Protein AF-A0A2V7WUW9-F1 (afdb_monomer)

Radius of gyration: 13.17 Å; Cα contacts (8 Å, |Δi|>4): 100; chains: 1; bounding box: 31×24×37 Å

Foldseek 3Di:
DWAWDQDPVRDIDIDDAQDDDDQWGFHDDDPFKTWTWGADPDPPDPDGIDIDMDTRCVVVVVPD

Secondary structure (DSSP, 8-state):
--EEEE-TTS-EEEE-TT-B-SSEEEEEE-SSEEEEEEEP--TT-S-SEEEEEEES-GGGTT--

Structure (mmCIF, N/CA/C/O backbone):
data_AF-A0A2V7WUW9-F1
#
_entry.id   AF-A0A2V7WUW9-F1
#
loop_
_atom_site.group_PDB
_atom_site.id
_atom_site.type_symbol
_atom_site.label_atom_id
_atom_site.label_alt_id
_atom_site.label_comp_id
_atom_site.label_asym_id
_atom_site.label_entity_id
_atom_site.label_seq_id
_atom_site.pdbx_PDB_ins_code
_atom_site.Cartn_x
_atom_site.Cartn_y
_atom_site.Cartn_z
_atom_site.occupancy
_atom_site.B_iso_or_equiv
_atom_site.auth_seq_id
_atom_site.auth_comp_id
_atom_site.auth_asym_id
_atom_site.auth_atom_id
_atom_site.pdbx_PDB_model_num
ATOM 1 N N . PHE A 1 1 ? -11.936 -6.595 3.380 1.00 85.62 1 PHE A N 1
ATOM 2 C CA . PHE A 1 1 ? -11.701 -5.361 4.153 1.00 85.62 1 PHE A CA 1
ATOM 3 C C . PHE A 1 1 ? -11.674 -4.155 3.222 1.00 85.62 1 PHE A C 1
ATOM 5 O O . PHE A 1 1 ? -11.353 -4.319 2.048 1.00 85.62 1 PHE A O 1
ATOM 12 N N . THR A 1 2 ? -12.029 -2.976 3.732 1.00 90.25 2 THR A N 1
ATOM 13 C CA . THR A 1 2 ? -11.825 -1.682 3.059 1.00 90.25 2 THR A CA 1
ATOM 14 C C . THR A 1 2 ? -10.854 -0.894 3.929 1.00 90.25 2 THR A C 1
ATOM 16 O O . THR A 1 2 ? -11.071 -0.827 5.137 1.00 90.25 2 THR A O 1
ATOM 19 N N . ALA A 1 3 ? -9.799 -0.332 3.344 1.00 90.56 3 ALA A N 1
ATOM 20 C CA . ALA A 1 3 ? -8.837 0.504 4.062 1.00 90.56 3 ALA A CA 1
ATOM 21 C C . ALA A 1 3 ? -9.050 1.981 3.717 1.00 90.56 3 ALA A C 1
ATOM 23 O O . ALA A 1 3 ? -9.516 2.300 2.623 1.00 90.56 3 ALA A O 1
ATOM 24 N N . MET A 1 4 ? -8.698 2.875 4.640 1.00 91.25 4 MET A N 1
ATOM 25 C CA . MET A 1 4 ? -8.627 4.312 4.385 1.00 91.25 4 MET A CA 1
ATOM 26 C C . MET A 1 4 ? -7.157 4.722 4.366 1.00 91.25 4 MET A C 1
ATOM 28 O O . MET A 1 4 ? -6.435 4.463 5.325 1.00 91.25 4 MET A O 1
ATOM 32 N N . LEU A 1 5 ? -6.716 5.327 3.267 1.00 88.44 5 LEU A N 1
ATOM 33 C CA . LEU A 1 5 ? -5.346 5.797 3.082 1.00 88.44 5 LEU A CA 1
ATOM 34 C C . LEU A 1 5 ? -5.347 7.306 2.871 1.00 88.44 5 LEU A C 1
ATOM 36 O O . LEU A 1 5 ? -6.275 7.845 2.268 1.00 88.44 5 LEU A O 1
ATOM 40 N N . VAL A 1 6 ? -4.288 7.974 3.319 1.00 89.75 6 VAL A N 1
ATOM 41 C CA . VAL A 1 6 ? -4.031 9.375 2.978 1.00 89.75 6 VAL A CA 1
ATOM 42 C C . VAL A 1 6 ? -3.056 9.399 1.807 1.00 89.75 6 VAL A C 1
ATOM 44 O O . VAL A 1 6 ? -1.968 8.828 1.890 1.00 89.75 6 VAL A O 1
ATOM 47 N N . GLY A 1 7 ? -3.470 10.005 0.698 1.00 87.56 7 GLY A N 1
ATOM 48 C CA . GLY A 1 7 ? -2.631 10.194 -0.477 1.00 87.56 7 GLY A CA 1
ATOM 49 C C . GLY A 1 7 ? -1.524 11.217 -0.228 1.00 87.56 7 GLY A C 1
ATOM 50 O O . GLY A 1 7 ? -1.561 11.998 0.723 1.00 87.56 7 GLY A O 1
ATOM 51 N N . THR A 1 8 ? -0.539 11.258 -1.124 1.00 85.50 8 THR A N 1
ATOM 52 C CA . THR A 1 8 ? 0.539 12.265 -1.091 1.00 85.50 8 THR A CA 1
ATOM 53 C C . THR A 1 8 ? 0.030 13.693 -1.308 1.00 85.50 8 THR A C 1
ATOM 55 O O . THR A 1 8 ? 0.747 14.651 -1.050 1.00 85.50 8 THR A O 1
ATOM 58 N N . ASP A 1 9 ? -1.207 13.836 -1.778 1.00 90.69 9 ASP A N 1
ATOM 59 C CA . ASP A 1 9 ? -1.947 15.089 -1.916 1.00 90.69 9 ASP A CA 1
ATOM 60 C C . ASP A 1 9 ? -2.685 15.512 -0.62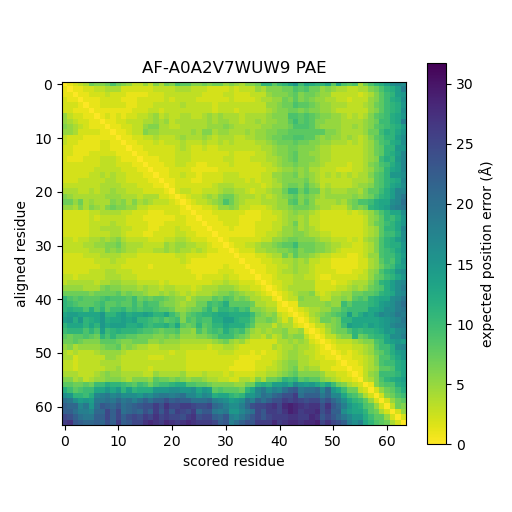9 1.00 90.69 9 ASP A C 1
ATOM 62 O O . ASP A 1 9 ? -3.393 16.518 -0.627 1.00 90.69 9 ASP A O 1
ATOM 66 N N . GLY A 1 10 ? -2.562 14.738 0.455 1.00 91.31 10 GLY A N 1
ATOM 67 C CA . GLY A 1 10 ? -3.236 14.976 1.730 1.00 91.31 10 GLY A CA 1
ATOM 68 C C . GLY A 1 10 ? -4.717 14.585 1.750 1.00 91.31 10 GLY A C 1
ATOM 69 O O . GLY A 1 10 ? -5.386 14.804 2.761 1.00 91.31 10 GLY A O 1
ATOM 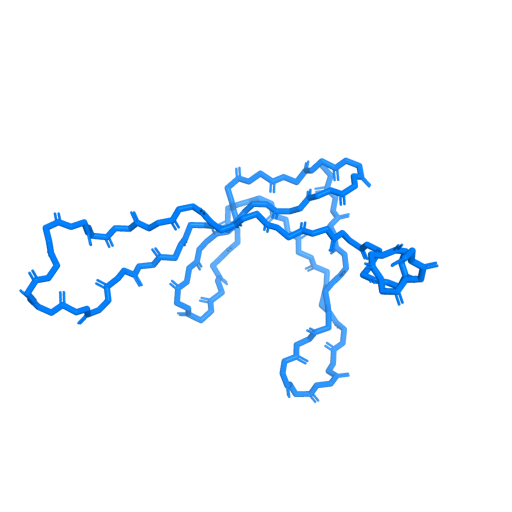70 N N . LYS A 1 11 ? -5.257 14.002 0.672 1.00 91.62 11 LYS A N 1
ATOM 71 C CA . LYS A 1 11 ? -6.664 13.579 0.620 1.00 91.62 11 LYS A CA 1
ATOM 72 C C . LYS A 1 11 ? -6.828 12.148 1.111 1.00 91.62 11 LYS A C 1
ATOM 74 O O . LYS A 1 11 ? -5.945 11.312 0.949 1.00 91.62 11 LYS A O 1
ATOM 79 N N . SER A 1 12 ? -7.984 11.863 1.706 1.00 92.56 12 SER A N 1
ATOM 80 C CA . SER A 1 12 ? -8.331 10.514 2.160 1.00 92.56 12 SER A CA 1
ATOM 81 C C . SER A 1 12 ? -9.040 9.731 1.059 1.00 92.56 12 SER A C 1
ATOM 83 O O . SER A 1 12 ? -9.963 10.238 0.421 1.00 92.56 12 SER A O 1
ATOM 85 N N . TYR A 1 13 ? -8.637 8.478 0.878 1.00 91.00 13 TYR A N 1
ATOM 86 C CA . TYR A 1 13 ? -9.167 7.567 -0.127 1.00 91.00 13 TYR A CA 1
ATOM 87 C C . TYR A 1 13 ? -9.581 6.252 0.525 1.00 91.00 13 TYR A C 1
ATOM 89 O O . TYR A 1 13 ? -8.813 5.654 1.281 1.00 91.00 13 TYR A O 1
ATOM 97 N N . PHE A 1 14 ? -10.781 5.772 0.198 1.00 92.88 14 PHE A N 1
ATOM 98 C CA . PHE A 1 14 ? -11.200 4.416 0.540 1.00 92.88 14 PHE A CA 1
ATOM 99 C C . PHE A 1 14 ? -10.757 3.456 -0.552 1.00 92.88 14 PHE A C 1
ATOM 101 O O . PHE A 1 14 ? -11.090 3.651 -1.723 1.00 92.88 14 PHE A O 1
ATOM 108 N N . VAL A 1 15 ? -10.030 2.414 -0.160 1.00 92.50 15 VAL A N 1
ATOM 109 C CA . VAL A 1 15 ? -9.429 1.469 -1.094 1.00 92.50 15 VAL A CA 1
ATOM 110 C C . VAL A 1 15 ? -9.767 0.015 -0.788 1.00 92.50 15 VAL A C 1
ATOM 112 O O . VAL A 1 15 ? -10.045 -0.360 0.357 1.00 92.50 15 VAL A O 1
ATOM 115 N N . LYS A 1 16 ? -9.740 -0.816 -1.834 1.00 94.75 16 LYS A N 1
ATOM 116 C CA . LYS A 1 16 ? -9.996 -2.263 -1.770 1.00 94.75 16 LYS A CA 1
ATOM 117 C C . LYS A 1 16 ? -8.906 -3.056 -2.493 1.00 94.75 16 LYS A C 1
ATOM 119 O O . LYS A 1 16 ? -8.176 -2.525 -3.327 1.00 94.75 16 LYS A O 1
ATOM 124 N N . VAL A 1 17 ? -8.824 -4.350 -2.184 1.00 95.75 17 VAL A N 1
ATOM 125 C CA . VAL A 1 17 ? -7.954 -5.295 -2.901 1.00 95.75 17 VAL A CA 1
ATOM 126 C C . VAL A 1 17 ? -8.278 -5.276 -4.399 1.00 95.75 17 VAL A C 1
ATOM 128 O O . VAL A 1 17 ? -9.443 -5.215 -4.786 1.00 95.75 17 VAL A O 1
ATOM 131 N N . GLY A 1 18 ? -7.237 -5.310 -5.228 1.00 93.50 18 GLY A N 1
ATOM 132 C CA . GLY A 1 18 ? -7.308 -5.234 -6.686 1.00 93.50 18 GLY A CA 1
ATOM 133 C C . GLY A 1 18 ? -7.313 -3.810 -7.242 1.00 93.50 18 GLY A C 1
ATOM 134 O O . GLY A 1 18 ? -7.173 -3.630 -8.450 1.00 93.50 18 GLY A O 1
ATOM 135 N N . GLN A 1 19 ? -7.440 -2.786 -6.395 1.00 92.94 19 GLN A N 1
ATOM 136 C CA . GLN A 1 19 ? -7.433 -1.405 -6.857 1.00 92.94 19 GLN A CA 1
ATOM 137 C C . GLN A 1 19 ? -6.016 -0.967 -7.237 1.00 92.94 19 GLN A C 1
ATOM 139 O O . GLN A 1 19 ? -5.061 -1.151 -6.473 1.00 92.94 19 GLN A O 1
ATOM 144 N N . ARG A 1 20 ? -5.894 -0.397 -8.439 1.00 91.06 20 ARG A N 1
ATOM 145 C CA . ARG A 1 20 ? -4.641 0.143 -8.964 1.00 91.06 20 ARG A CA 1
ATOM 146 C C . ARG A 1 20 ? -4.394 1.533 -8.382 1.00 91.06 20 ARG A C 1
ATOM 148 O O . ARG A 1 20 ? -5.292 2.372 -8.356 1.00 91.06 20 ARG A O 1
ATOM 155 N N . LEU A 1 21 ? -3.176 1.735 -7.908 1.00 86.75 21 LEU A N 1
ATOM 156 C CA . LEU A 1 21 ? -2.629 3.011 -7.464 1.00 86.75 21 LEU A CA 1
ATOM 157 C C . LEU A 1 21 ? -1.651 3.517 -8.533 1.00 86.75 21 LEU A C 1
ATOM 159 O O . LEU A 1 21 ? -1.699 3.065 -9.675 1.00 86.75 21 LEU A O 1
ATOM 163 N N . PHE A 1 22 ? -0.778 4.460 -8.183 1.00 85.25 22 PHE A N 1
ATOM 164 C CA . PHE A 1 22 ? 0.164 5.052 -9.131 1.00 85.25 22 PHE A CA 1
ATOM 165 C C . PHE A 1 22 ? 1.097 4.007 -9.770 1.00 85.25 22 PHE A C 1
ATOM 167 O O . PHE A 1 22 ? 1.030 3.764 -10.972 1.00 85.25 22 PHE A O 1
ATOM 174 N N . ASP A 1 23 ? 1.915 3.343 -8.958 1.00 81.94 23 ASP A N 1
ATOM 175 C CA . ASP A 1 23 ? 2.965 2.405 -9.375 1.00 81.94 23 ASP A CA 1
ATOM 176 C C . ASP A 1 23 ? 2.747 0.987 -8.824 1.00 81.94 23 ASP A C 1
ATOM 178 O O . ASP A 1 23 ? 3.667 0.169 -8.753 1.00 81.94 23 ASP A O 1
ATOM 182 N N . GLY A 1 24 ? 1.515 0.673 -8.422 1.00 89.62 24 GLY A N 1
ATOM 183 C CA . GLY A 1 24 ? 1.213 -0.618 -7.828 1.00 89.62 24 GLY A CA 1
ATOM 184 C C . GLY A 1 24 ? -0.266 -0.945 -7.709 1.00 89.62 24 GLY A C 1
ATOM 185 O O . GLY A 1 24 ? -1.145 -0.185 -8.114 1.00 89.62 24 GLY A O 1
ATOM 186 N N . VAL A 1 25 ? -0.539 -2.112 -7.136 1.00 94.75 25 VAL A N 1
ATOM 187 C CA . VAL A 1 25 ? -1.885 -2.636 -6.886 1.00 94.75 25 VAL A CA 1
ATOM 188 C C . VAL A 1 25 ? -1.981 -3.151 -5.457 1.00 94.75 25 VAL A C 1
ATOM 190 O O . VAL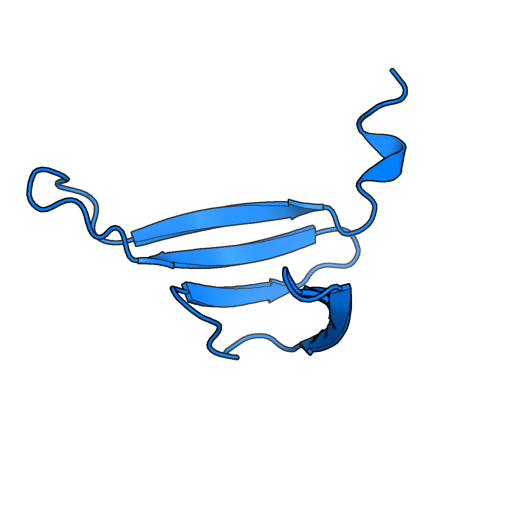 A 1 25 ? -1.027 -3.717 -4.926 1.00 94.75 25 VAL A O 1
ATOM 193 N N . ILE A 1 26 ? -3.132 -2.973 -4.818 1.00 95.00 26 ILE A N 1
ATOM 194 C CA . ILE A 1 26 ? -3.368 -3.545 -3.489 1.00 95.00 26 ILE A CA 1
ATOM 195 C C . ILE A 1 26 ? -3.641 -5.041 -3.640 1.00 95.00 26 ILE A C 1
ATOM 197 O O . ILE A 1 26 ? -4.611 -5.427 -4.290 1.00 95.00 26 ILE A O 1
ATOM 201 N N . THR A 1 27 ? -2.817 -5.887 -3.029 1.00 95.75 27 THR A N 1
ATOM 202 C CA . THR A 1 27 ? -2.947 -7.351 -3.122 1.00 95.75 27 THR A CA 1
ATOM 203 C C . THR A 1 27 ? -3.618 -7.967 -1.902 1.00 95.75 27 THR A C 1
ATOM 205 O O . THR A 1 27 ? -4.283 -8.990 -2.036 1.00 95.75 27 THR A O 1
ATOM 208 N N . ALA A 1 28 ? -3.505 -7.337 -0.731 1.00 95.19 28 ALA A N 1
ATOM 209 C CA . ALA A 1 28 ? -4.164 -7.787 0.491 1.00 95.19 28 ALA A CA 1
ATOM 210 C C . ALA A 1 28 ? -4.450 -6.616 1.441 1.00 95.19 28 ALA A C 1
ATOM 212 O O . ALA A 1 28 ? -3.707 -5.634 1.483 1.00 95.19 28 ALA A O 1
ATOM 213 N N . ILE A 1 29 ? -5.533 -6.737 2.209 1.00 94.62 29 ILE A N 1
ATOM 214 C CA . ILE A 1 29 ? -5.878 -5.832 3.308 1.00 94.62 29 ILE A CA 1
ATOM 215 C C . ILE A 1 29 ? -6.283 -6.701 4.496 1.00 94.62 29 ILE A C 1
ATOM 217 O O . ILE A 1 29 ? -7.257 -7.449 4.395 1.00 94.62 29 ILE A O 1
ATOM 221 N N . ASP A 1 30 ? -5.569 -6.537 5.603 1.00 92.12 30 ASP A N 1
ATOM 222 C CA . ASP A 1 30 ? -5.837 -7.137 6.907 1.00 92.12 30 ASP A CA 1
ATOM 223 C C . ASP A 1 30 ? -6.332 -6.068 7.895 1.00 92.12 30 ASP A C 1
ATOM 225 O O . ASP A 1 30 ? -6.389 -4.879 7.578 1.00 92.12 30 ASP A O 1
ATOM 229 N N . ALA A 1 31 ? -6.664 -6.480 9.121 1.00 88.56 31 ALA A N 1
ATOM 230 C CA . ALA A 1 31 ? -7.147 -5.570 10.161 1.00 88.56 31 ALA A CA 1
ATOM 231 C C . ALA A 1 31 ? -6.127 -4.4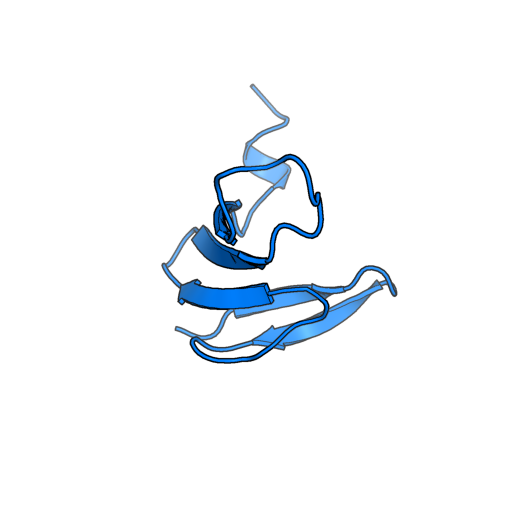84 10.556 1.00 88.56 31 ALA A C 1
ATOM 233 O O . ALA A 1 31 ? -6.521 -3.391 10.947 1.00 88.56 31 ALA A O 1
ATOM 234 N N . SER A 1 32 ? -4.828 -4.775 10.453 1.00 88.88 32 SER A N 1
ATOM 235 C CA . SER A 1 32 ? -3.752 -3.856 10.846 1.00 88.88 32 SER A CA 1
ATOM 236 C C . SER A 1 32 ? -2.833 -3.454 9.698 1.00 88.88 32 SER A C 1
ATOM 238 O O . SER A 1 32 ? -2.056 -2.513 9.851 1.00 88.88 32 SER A O 1
ATOM 240 N N . THR A 1 33 ? -2.884 -4.145 8.555 1.00 91.88 33 THR A N 1
ATOM 241 C CA . THR A 1 33 ? -1.881 -3.986 7.496 1.00 91.88 33 THR A CA 1
ATOM 242 C C . THR A 1 33 ? -2.481 -3.999 6.102 1.00 91.88 33 THR A C 1
ATOM 244 O O . THR A 1 33 ? -3.469 -4.676 5.836 1.00 91.88 33 THR A O 1
ATOM 247 N N . VAL A 1 34 ? -1.836 -3.283 5.187 1.00 93.50 34 VAL A N 1
ATOM 248 C CA . VAL A 1 34 ? -2.143 -3.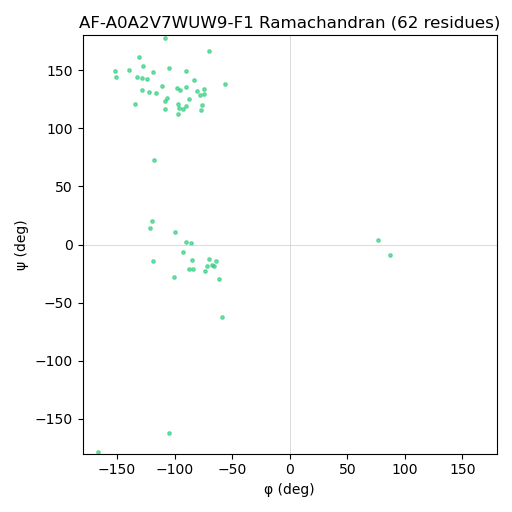272 3.757 1.00 93.50 34 VAL A CA 1
ATOM 249 C C . VAL A 1 34 ? -0.896 -3.686 2.993 1.00 93.50 34 VAL A C 1
ATOM 251 O O . VAL A 1 34 ? 0.192 -3.157 3.234 1.00 93.50 34 VAL A O 1
ATOM 254 N N . THR A 1 35 ? -1.061 -4.623 2.066 1.00 94.56 35 THR A N 1
ATOM 255 C CA . THR A 1 35 ? 0.012 -5.088 1.186 1.00 94.56 35 THR A CA 1
ATOM 256 C C . THR A 1 35 ? -0.203 -4.538 -0.215 1.00 94.56 35 THR A C 1
ATOM 258 O O . THR A 1 35 ? -1.262 -4.712 -0.824 1.00 94.56 35 THR A O 1
ATOM 261 N N . PHE A 1 36 ? 0.832 -3.887 -0.727 1.00 94.25 36 PHE A N 1
ATOM 262 C CA . PHE A 1 36 ? 0.896 -3.314 -2.062 1.00 94.25 36 PHE A CA 1
ATOM 263 C C . PHE A 1 36 ? 1.893 -4.110 -2.886 1.00 94.25 36 PHE A C 1
ATOM 265 O O . PHE A 1 36 ? 2.989 -4.385 -2.416 1.00 94.25 36 PHE A O 1
ATOM 272 N N . ARG A 1 37 ? 1.562 -4.425 -4.131 1.00 94.50 37 ARG A N 1
ATOM 273 C CA . ARG A 1 37 ? 2.537 -4.888 -5.112 1.00 94.50 37 ARG A CA 1
ATOM 274 C C . ARG A 1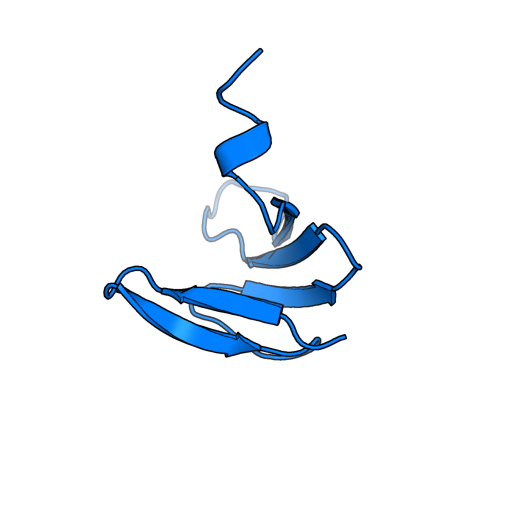 37 ? 2.959 -3.710 -5.964 1.00 94.50 37 ARG A C 1
ATOM 276 O O . ARG A 1 37 ? 2.141 -3.194 -6.719 1.00 94.50 37 ARG A O 1
ATOM 283 N N . GLN A 1 38 ? 4.209 -3.297 -5.821 1.00 91.31 38 GLN A N 1
ATOM 284 C CA . GLN A 1 38 ? 4.804 -2.197 -6.568 1.00 91.31 38 GLN A 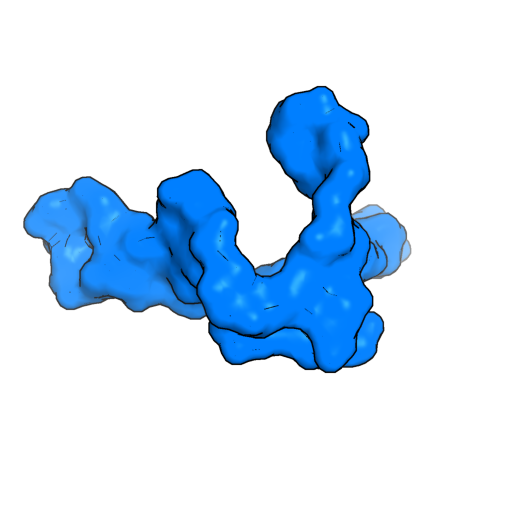CA 1
ATOM 285 C C . GLN A 1 38 ? 5.609 -2.749 -7.745 1.00 91.31 38 GLN A C 1
ATOM 287 O O . GLN A 1 38 ? 6.374 -3.704 -7.577 1.00 91.31 38 GLN A O 1
ATOM 292 N N . GLU A 1 39 ? 5.452 -2.149 -8.920 1.00 88.25 39 GLU A N 1
ATOM 293 C CA . GLU A 1 39 ? 6.294 -2.436 -10.081 1.00 88.25 39 GLU A CA 1
ATOM 294 C C . GLU A 1 39 ? 7.673 -1.787 -9.893 1.00 88.25 39 GLU A C 1
ATOM 296 O O . GLU A 1 39 ? 7.793 -0.637 -9.473 1.00 88.25 39 GLU A O 1
ATOM 301 N N . VAL A 1 40 ? 8.735 -2.542 -10.169 1.00 87.12 40 VAL A N 1
ATOM 302 C CA . VAL A 1 40 ? 10.112 -2.045 -10.083 1.00 87.12 40 VAL A CA 1
ATOM 303 C C . VAL A 1 40 ? 10.508 -1.523 -11.457 1.00 87.12 40 VAL A C 1
ATOM 305 O O . VAL A 1 40 ? 10.568 -2.283 -12.420 1.00 87.12 40 VAL A O 1
ATOM 308 N N . THR A 1 41 ? 10.784 -0.224 -11.546 1.00 82.19 41 THR A N 1
ATOM 309 C CA . THR A 1 41 ? 11.120 0.456 -12.808 1.00 82.19 41 THR A CA 1
ATOM 310 C C . THR A 1 41 ? 12.620 0.474 -13.117 1.00 82.19 41 THR A C 1
ATOM 312 O O . THR A 1 41 ? 13.023 1.075 -14.108 1.00 82.19 41 THR A O 1
ATOM 315 N N . ASP A 1 42 ? 13.456 -0.137 -12.272 1.00 81.81 42 ASP A N 1
ATOM 316 C CA . ASP A 1 42 ? 14.906 -0.194 -12.472 1.00 81.81 42 ASP A CA 1
ATOM 317 C C . ASP A 1 42 ? 15.263 -1.246 -13.546 1.00 81.81 42 ASP A C 1
ATOM 319 O O . ASP A 1 42 ? 15.024 -2.438 -13.326 1.00 81.81 42 ASP A O 1
ATOM 323 N N . PRO A 1 43 ? 15.844 -0.842 -14.693 1.00 77.38 43 PRO A N 1
ATOM 324 C CA . PRO A 1 43 ? 16.167 -1.750 -15.793 1.00 77.38 43 PRO A CA 1
ATOM 325 C C . PRO A 1 43 ? 17.282 -2.754 -15.467 1.00 77.38 43 PRO A C 1
ATOM 327 O O . PRO A 1 43 ? 17.423 -3.747 -16.180 1.00 77.38 43 PRO A O 1
ATOM 330 N N . LEU A 1 44 ? 18.076 -2.515 -14.420 1.00 84.38 44 LEU A N 1
ATOM 331 C CA . LEU A 1 44 ? 19.128 -3.426 -13.963 1.00 84.38 44 LEU A CA 1
ATOM 332 C C . LEU A 1 44 ? 18.634 -4.393 -12.874 1.00 84.38 44 LEU A C 1
ATOM 334 O O . LEU A 1 44 ? 19.360 -5.312 -12.491 1.00 84.38 44 LEU A O 1
ATOM 338 N N . SER A 1 45 ? 17.403 -4.222 -12.384 1.00 80.62 45 SER A N 1
ATOM 339 C CA . SER A 1 45 ? 16.801 -5.124 -11.405 1.00 80.62 45 SER A CA 1
ATOM 340 C C . SER A 1 45 ? 16.306 -6.411 -12.069 1.00 80.62 45 SER A C 1
ATOM 342 O O . SER A 1 45 ? 15.516 -6.391 -13.012 1.00 80.62 45 SER A O 1
ATOM 344 N N . SER A 1 46 ? 16.695 -7.565 -11.523 1.00 82.31 46 SER A N 1
ATOM 345 C CA . SER A 1 46 ? 16.118 -8.866 -11.900 1.00 82.31 46 SER A CA 1
ATOM 346 C C . SER A 1 46 ? 14.686 -9.052 -11.381 1.00 82.31 46 SER A C 1
ATOM 348 O O . SER A 1 46 ? 13.934 -9.890 -11.882 1.00 82.31 46 SER A O 1
ATOM 350 N N . VAL A 1 47 ? 14.293 -8.259 -10.381 1.00 83.62 47 VAL A N 1
ATOM 351 C CA . VAL A 1 47 ? 12.977 -8.299 -9.746 1.00 83.62 47 VAL A CA 1
ATOM 352 C C . VAL A 1 47 ? 12.091 -7.245 -10.392 1.00 83.62 47 VAL A C 1
ATOM 354 O O . VAL A 1 47 ? 12.375 -6.055 -10.294 1.00 83.62 47 VAL A O 1
ATOM 357 N N . ARG A 1 48 ? 11.001 -7.689 -11.029 1.00 83.25 48 ARG A N 1
ATOM 358 C CA . ARG A 1 48 ? 10.029 -6.819 -11.718 1.00 83.25 48 ARG A CA 1
ATOM 359 C C . ARG A 1 48 ? 8.962 -6.229 -10.800 1.00 83.25 48 ARG A C 1
ATOM 361 O O . ARG A 1 48 ? 8.333 -5.236 -11.146 1.00 83.25 48 ARG A O 1
ATOM 368 N N . SER A 1 49 ? 8.734 -6.838 -9.640 1.00 87.06 49 SER A N 1
ATOM 369 C CA . SER A 1 49 ? 7.741 -6.371 -8.675 1.00 87.06 49 SER A CA 1
ATOM 370 C C . SER A 1 49 ? 8.141 -6.733 -7.255 1.00 87.06 49 SER A C 1
ATOM 372 O O . SER A 1 49 ? 8.658 -7.827 -7.029 1.00 87.06 49 SER A O 1
ATOM 374 N N . ARG A 1 50 ? 7.834 -5.859 -6.298 1.00 91.12 50 ARG A N 1
ATOM 375 C CA . ARG A 1 50 ? 8.036 -6.108 -4.868 1.00 91.12 50 ARG A CA 1
ATOM 376 C C . ARG A 1 50 ? 6.734 -5.941 -4.100 1.00 91.12 50 ARG A C 1
ATOM 378 O O . ARG A 1 50 ? 5.961 -5.027 -4.386 1.00 91.12 50 ARG A O 1
ATOM 385 N N . ASP A 1 51 ? 6.531 -6.787 -3.099 1.00 92.38 51 ASP A N 1
ATOM 386 C CA . ASP A 1 51 ? 5.415 -6.642 -2.174 1.00 92.38 51 ASP A CA 1
ATOM 387 C C . ASP A 1 51 ? 5.865 -5.758 -0.994 1.00 92.38 51 ASP A C 1
ATOM 389 O O . ASP A 1 51 ? 6.823 -6.058 -0.282 1.00 92.38 51 ASP A O 1
ATOM 393 N N . VAL A 1 52 ? 5.194 -4.623 -0.822 1.00 92.19 52 VAL A N 1
ATOM 394 C CA . VAL A 1 52 ? 5.427 -3.630 0.225 1.00 92.19 52 VAL A CA 1
ATOM 395 C C . VAL A 1 52 ? 4.276 -3.714 1.212 1.00 92.19 52 VAL A C 1
ATOM 397 O O . VAL A 1 52 ? 3.130 -3.426 0.872 1.00 92.19 52 VAL A O 1
ATOM 400 N N . LYS A 1 53 ? 4.577 -4.085 2.454 1.00 92.50 53 LYS A N 1
ATOM 401 C CA . LYS A 1 53 ? 3.598 -4.131 3.541 1.00 92.50 53 LYS A CA 1
ATOM 402 C C . LYS A 1 53 ? 3.655 -2.834 4.349 1.00 92.50 53 LYS A C 1
ATOM 404 O O . LYS A 1 53 ? 4.742 -2.368 4.687 1.00 92.50 53 LYS A O 1
ATOM 409 N N . LYS A 1 54 ? 2.497 -2.241 4.638 1.00 89.69 54 LYS A N 1
ATOM 410 C CA . LYS A 1 54 ? 2.359 -1.040 5.477 1.00 89.69 54 LYS A CA 1
ATOM 411 C C . LYS A 1 54 ? 1.334 -1.267 6.576 1.00 89.69 54 LYS A C 1
ATOM 413 O O . LYS A 1 54 ? 0.306 -1.898 6.339 1.00 89.69 54 LYS A O 1
ATOM 418 N N . THR A 1 55 ? 1.598 -0.715 7.749 1.00 8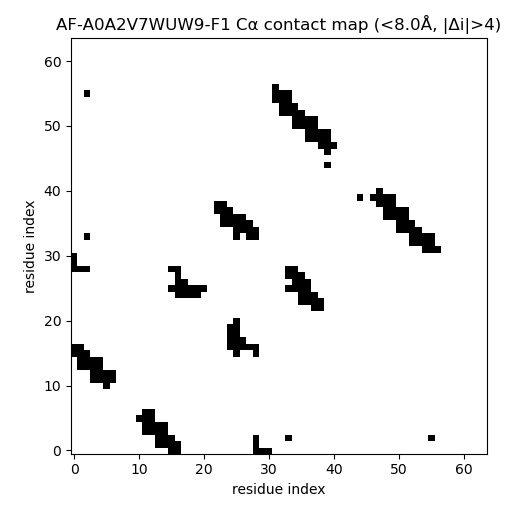9.19 55 THR A N 1
ATOM 419 C CA . THR A 1 55 ? 0.678 -0.720 8.889 1.00 89.19 55 THR A CA 1
ATOM 420 C C . THR A 1 55 ? -0.329 0.426 8.758 1.00 89.19 55 THR A C 1
ATOM 422 O O . THR A 1 55 ? 0.022 1.516 8.310 1.00 89.19 55 THR A O 1
ATOM 425 N N . LEU A 1 56 ? -1.587 0.189 9.133 1.00 83.50 56 LEU A N 1
ATOM 426 C CA . LEU A 1 56 ? -2.666 1.187 9.089 1.00 83.50 56 LEU A CA 1
ATOM 427 C C . LEU A 1 56 ? -2.543 2.257 10.187 1.00 83.50 56 LEU A C 1
ATOM 429 O O . LEU A 1 56 ? -3.064 3.359 10.027 1.00 83.50 56 LEU A O 1
ATOM 433 N N . TYR A 1 57 ? -1.836 1.947 11.276 1.00 79.56 57 TYR A N 1
ATOM 434 C CA . TYR A 1 57 ? -1.677 2.804 12.453 1.00 79.56 57 TYR A CA 1
ATOM 435 C C . TYR A 1 57 ? -0.198 3.178 12.668 1.00 79.56 57 TYR A C 1
ATOM 437 O O . TYR A 1 57 ? 0.444 2.677 13.588 1.00 79.56 57 TYR A O 1
ATOM 445 N N . PRO A 1 58 ? 0.383 4.058 11.831 1.00 63.53 58 PRO A N 1
ATOM 446 C CA . PRO A 1 58 ? 1.813 4.372 11.887 1.00 63.53 58 PRO A CA 1
ATOM 447 C C . PRO A 1 58 ? 2.247 5.090 13.179 1.00 63.53 58 PRO A C 1
ATOM 449 O O . PRO A 1 58 ? 3.428 5.081 13.514 1.00 63.53 58 PRO A O 1
ATOM 452 N N . SER A 1 59 ? 1.320 5.692 13.935 1.00 60.03 59 SER A N 1
ATOM 453 C CA . SER A 1 59 ? 1.623 6.371 15.204 1.00 60.03 59 SER A CA 1
ATOM 454 C C . SER A 1 59 ? 2.016 5.432 16.349 1.00 60.03 59 SER A C 1
ATOM 456 O O . SER A 1 59 ? 2.500 5.919 17.370 1.00 60.03 59 SER A O 1
ATOM 458 N N . GLU A 1 60 ? 1.816 4.119 16.210 1.00 54.66 60 GLU A N 1
ATOM 459 C CA . GLU A 1 60 ? 2.271 3.146 17.213 1.00 54.66 60 GLU A CA 1
ATOM 460 C C . GLU A 1 60 ? 3.718 2.675 16.987 1.00 54.66 60 GLU A C 1
ATOM 462 O O . GLU A 1 60 ? 4.372 2.275 17.943 1.00 54.66 60 GLU A O 1
ATOM 467 N N . GLU A 1 61 ? 4.273 2.799 15.775 1.00 52.97 61 GLU A N 1
ATOM 468 C CA . GLU A 1 61 ? 5.641 2.331 15.468 1.00 52.97 61 GLU A CA 1
ATOM 469 C C . GLU A 1 61 ? 6.747 3.350 15.818 1.00 52.97 61 GLU A C 1
ATOM 471 O O . GLU A 1 61 ? 7.917 2.989 15.874 1.00 52.97 61 GLU A O 1
ATOM 476 N N . GLY A 1 62 ? 6.409 4.618 16.089 1.00 48.56 62 GLY A N 1
ATOM 477 C CA . GLY A 1 62 ? 7.378 5.682 16.413 1.00 48.56 62 GLY A CA 1
ATOM 478 C C . GLY A 1 62 ? 7.532 6.011 17.904 1.00 48.56 62 GLY A C 1
ATOM 479 O O . GLY A 1 62 ? 8.090 7.057 18.232 1.00 48.56 62 GLY A O 1
ATOM 480 N N . ARG A 1 63 ? 6.972 5.192 18.805 1.00 44.41 63 ARG A N 1
ATOM 481 C CA . ARG A 1 63 ? 6.900 5.472 20.255 1.00 44.41 63 ARG A CA 1
ATOM 482 C C . ARG A 1 63 ? 7.559 4.425 21.164 1.00 44.41 63 ARG A C 1
ATOM 484 O O . ARG A 1 63 ? 7.327 4.480 22.370 1.00 44.41 63 ARG A O 1
ATOM 491 N N . GLN A 1 64 ? 8.374 3.519 20.626 1.00 38.97 64 GLN A N 1
ATOM 492 C CA . GLN A 1 64 ? 9.211 2.611 21.425 1.00 38.97 64 GLN A CA 1
ATOM 493 C C . GLN A 1 64 ? 10.691 2.923 21.257 1.00 38.97 64 GLN A C 1
ATOM 495 O O . GLN A 1 64 ? 11.097 3.225 20.114 1.00 38.97 64 GLN A O 1
#

Mean predicted aligned error: 6.38 Å

Solvent-accessible surface area (backbone atoms only —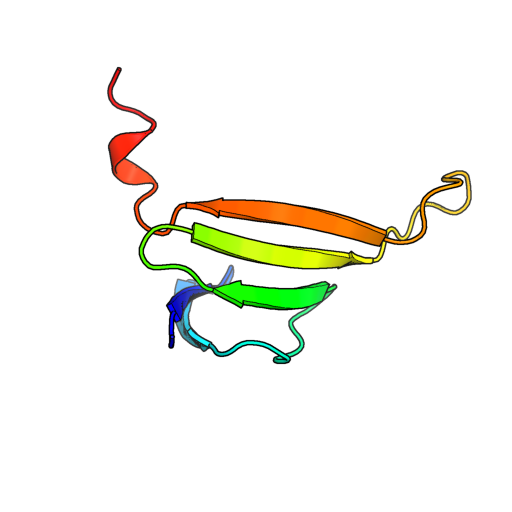 not comparable to full-atom values): 4037 Å² total; per-residue (Å²): 111,75,49,80,46,72,47,98,84,75,46,79,43,82,45,45,66,72,43,73,57,96,62,32,32,28,72,43,59,58,99,59,35,39,31,31,38,32,62,46,85,54,89,86,51,92,57,61,60,47,81,48,76,43,63,76,62,65,80,67,76,78,75,122

pLDDT: mean 85.3, std 12.76, range [38.97, 95.75]

Sequence (64 aa):
FTAMLVGTDGKSYFVKVGQRLFDGVITAIDASTVTFRQEVTDPLSSVRSRDVKKTLYPSEEGRQ

Nearest PDB structures (foldseek):
  3fb9-assembly1_A  TM=5.262E-01  e=2.056E+00  Streptococcus pneumoniae TIGR4
  3fb9-assembly1_B  TM=7.367E-01  e=7.491E+00  Streptococcus pneumoniae TIGR4
  4tz9-assembly1_A  TM=4.983E-01  e=1.938E+00  Escherichia coli